Protein AF-A0A7C2W3S0-F1 (afdb_monomer_lite)

Secondary structure (DSSP, 8-state):
--EEEE-SS-TT-EEEEEE-SS-EEEEEESSTTSS-EEEEEEESS-EEEEEE-SS-TTEEEEEESS-EEEEEPPPPPP----HHHHHHHHHHHS------

Foldseek 3Di:
DKDKDAQPQARLWIWIWADDPQWIWIWIGQGNPPDIDTDPDTHPAGFDDKDADPVHRQWMWTDHPVGIDIDGHPDHDHHDDDPVNVVCVVVVPDPDPPDD

Structure (mmCIF, N/CA/C/O backbone):
data_AF-A0A7C2W3S0-F1
#
_entry.id   AF-A0A7C2W3S0-F1
#
loop_
_atom_site.group_PDB
_atom_site.id
_atom_site.type_symbol
_atom_site.label_atom_id
_atom_site.label_alt_id
_atom_site.label_comp_id
_atom_site.label_asym_id
_atom_site.label_entity_id
_atom_site.label_seq_id
_atom_site.pdbx_PDB_ins_code
_atom_site.Cartn_x
_atom_site.Cartn_y
_atom_site.Cartn_z
_atom_site.occupancy
_atom_site.B_iso_or_equiv
_atom_site.auth_seq_id
_atom_site.auth_comp_id
_atom_site.auth_asym_id
_atom_site.auth_atom_id
_atom_site.pdbx_PDB_model_num
ATOM 1 N N . MET A 1 1 ? 2.636 10.171 -10.408 1.00 53.88 1 MET A N 1
ATOM 2 C CA . MET A 1 1 ? 1.266 9.874 -9.923 1.00 53.88 1 MET A CA 1
ATOM 3 C C . MET A 1 1 ? 1.379 9.285 -8.521 1.00 53.88 1 MET A C 1
ATOM 5 O O . MET A 1 1 ? 2.359 8.600 -8.274 1.00 53.88 1 MET A O 1
ATOM 9 N N . ARG A 1 2 ? 0.447 9.572 -7.605 1.00 65.69 2 ARG A N 1
ATOM 10 C CA . ARG A 1 2 ? 0.398 8.927 -6.278 1.00 65.69 2 ARG A CA 1
ATOM 11 C C . ARG A 1 2 ? -0.724 7.889 -6.279 1.00 65.69 2 ARG A C 1
ATOM 13 O O . ARG A 1 2 ? -1.712 8.063 -7.000 1.00 65.69 2 ARG A O 1
ATOM 20 N N . ARG A 1 3 ? -0.545 6.797 -5.540 1.00 85.81 3 ARG A N 1
ATOM 21 C CA . ARG A 1 3 ? -1.535 5.720 -5.399 1.00 85.81 3 ARG A CA 1
ATOM 22 C C . ARG A 1 3 ? -1.772 5.464 -3.923 1.00 85.81 3 ARG A C 1
ATOM 24 O O . ARG A 1 3 ? -0.808 5.431 -3.169 1.00 85.81 3 ARG A O 1
ATOM 31 N N . ILE A 1 4 ? -3.030 5.284 -3.544 1.00 93.69 4 ILE A N 1
ATOM 32 C CA . ILE A 1 4 ? -3.445 4.916 -2.192 1.00 93.69 4 ILE A CA 1
ATOM 33 C C . ILE A 1 4 ? -4.288 3.650 -2.311 1.00 93.69 4 ILE A C 1
ATOM 35 O O . ILE A 1 4 ? -5.082 3.527 -3.245 1.00 93.69 4 ILE A O 1
ATOM 39 N N . LEU A 1 5 ? -4.087 2.720 -1.388 1.00 94.50 5 LEU A N 1
ATOM 40 C CA . LEU A 1 5 ? -4.846 1.488 -1.254 1.00 94.50 5 LEU A CA 1
ATOM 41 C C . LEU A 1 5 ? -5.224 1.326 0.218 1.00 94.50 5 LEU A C 1
ATOM 43 O O . LEU A 1 5 ? -4.377 1.494 1.088 1.00 94.50 5 LEU A O 1
ATOM 47 N N . ILE A 1 6 ? -6.485 1.013 0.484 1.00 93.31 6 ILE A N 1
ATOM 48 C CA . ILE A 1 6 ? -6.983 0.724 1.832 1.00 93.31 6 ILE A CA 1
ATOM 49 C C . ILE A 1 6 ? -7.002 -0.796 1.989 1.00 93.31 6 ILE A C 1
ATOM 51 O O . ILE A 1 6 ? -7.429 -1.494 1.063 1.00 93.31 6 ILE A O 1
ATOM 55 N N . ASP A 1 7 ? -6.519 -1.311 3.120 1.00 91.88 7 ASP A N 1
ATOM 56 C CA . ASP A 1 7 ? -6.594 -2.742 3.405 1.00 91.88 7 ASP A CA 1
ATOM 57 C C . ASP A 1 7 ? -8.080 -3.169 3.483 1.00 91.88 7 ASP A C 1
ATOM 59 O O . ASP A 1 7 ? -8.885 -2.542 4.178 1.00 91.88 7 ASP A O 1
ATOM 63 N N . PRO A 1 8 ? -8.485 -4.219 2.745 1.00 88.31 8 PRO A N 1
ATOM 64 C CA . PRO A 1 8 ? -9.885 -4.636 2.670 1.00 88.31 8 PRO A CA 1
ATOM 65 C C . PRO A 1 8 ? -10.414 -5.294 3.959 1.00 88.31 8 PRO A C 1
ATOM 67 O O . PRO A 1 8 ? -11.619 -5.511 4.077 1.00 88.31 8 PRO A O 1
ATOM 70 N N . ILE A 1 9 ? -9.53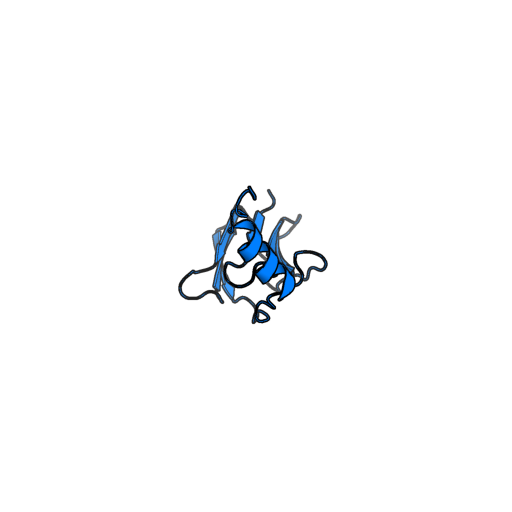6 -5.651 4.898 1.00 88.75 9 ILE A N 1
ATOM 71 C CA . ILE A 1 9 ? -9.845 -6.301 6.178 1.00 88.75 9 ILE A CA 1
ATOM 72 C C . ILE A 1 9 ? -9.811 -5.291 7.326 1.00 88.75 9 ILE A C 1
ATOM 74 O O . ILE A 1 9 ? -10.670 -5.352 8.206 1.00 88.75 9 ILE A O 1
ATOM 78 N N . ASN A 1 10 ? -8.840 -4.377 7.331 1.00 90.19 10 ASN A N 1
ATOM 79 C CA . ASN A 1 10 ? -8.725 -3.322 8.334 1.00 90.19 10 ASN A CA 1
ATOM 80 C C . ASN A 1 10 ? -8.585 -1.944 7.655 1.00 90.19 10 ASN A C 1
ATOM 82 O O . ASN A 1 10 ? -7.482 -1.600 7.242 1.00 90.19 10 ASN A O 1
ATOM 86 N N . PRO A 1 11 ? -9.649 -1.122 7.587 1.00 91.06 11 PRO A N 1
ATOM 87 C CA . PRO A 1 11 ? -9.599 0.167 6.899 1.00 91.06 11 PRO A CA 1
ATOM 88 C C . PRO A 1 11 ? -8.680 1.212 7.553 1.00 91.06 11 PRO A C 1
ATOM 90 O O . PRO A 1 11 ? -8.363 2.205 6.899 1.00 91.06 11 PRO A O 1
ATOM 93 N N . ASP A 1 12 ? -8.230 0.999 8.795 1.00 91.94 12 ASP A N 1
ATOM 94 C CA . ASP A 1 12 ? -7.224 1.858 9.434 1.00 91.94 12 ASP A CA 1
ATOM 95 C C . ASP A 1 12 ? -5.822 1.599 8.858 1.00 91.94 12 ASP A C 1
ATOM 97 O O . ASP A 1 12 ? -4.933 2.444 8.967 1.00 91.94 12 ASP A O 1
ATOM 101 N N . VAL A 1 13 ? -5.617 0.447 8.209 1.00 93.81 13 VAL A N 1
ATOM 102 C CA . VAL A 1 13 ? -4.375 0.130 7.508 1.00 93.81 13 VAL A CA 1
ATOM 103 C C . VAL A 1 13 ? -4.442 0.664 6.078 1.00 93.81 13 VAL A C 1
ATOM 105 O O . VAL A 1 13 ? -5.263 0.241 5.260 1.00 93.81 13 VAL A O 1
ATOM 108 N N . ILE A 1 14 ? -3.545 1.597 5.758 1.00 95.12 14 ILE A N 1
ATOM 109 C CA . ILE A 1 14 ? -3.495 2.277 4.459 1.00 95.12 14 ILE A CA 1
ATOM 110 C C . ILE A 1 14 ? -2.096 2.152 3.865 1.00 95.12 14 ILE A C 1
ATOM 112 O O . ILE A 1 14 ? -1.098 2.363 4.548 1.00 95.12 14 ILE A O 1
ATOM 116 N N . TYR A 1 15 ? -2.022 1.883 2.564 1.00 94.88 15 TYR A N 1
ATOM 117 C CA . TYR A 1 15 ? -0.785 1.828 1.793 1.00 94.88 15 TYR A CA 1
ATOM 118 C C . TYR A 1 15 ? -0.717 2.968 0.781 1.00 94.88 15 TYR A C 1
ATOM 120 O O . TYR A 1 15 ? -1.675 3.224 0.049 1.00 94.88 15 TYR A O 1
ATOM 128 N N . ALA A 1 16 ? 0.436 3.623 0.683 1.00 95.06 16 ALA A N 1
ATOM 129 C CA . ALA A 1 16 ? 0.679 4.708 -0.259 1.00 95.06 16 ALA A CA 1
ATOM 130 C C . ALA A 1 16 ? 1.931 4.451 -1.105 1.00 95.06 16 ALA A C 1
ATOM 132 O O . ALA A 1 16 ? 3.035 4.305 -0.587 1.00 95.06 16 ALA A O 1
ATOM 133 N N . GLY A 1 17 ? 1.763 4.454 -2.427 1.00 93.50 17 GLY A N 1
ATOM 134 C CA . GLY A 1 17 ? 2.862 4.434 -3.387 1.00 93.50 17 GLY A CA 1
ATOM 135 C C . GLY A 1 17 ? 3.382 5.846 -3.635 1.00 93.50 17 GLY A C 1
ATOM 136 O O . GLY A 1 17 ? 2.653 6.702 -4.153 1.00 93.50 17 GLY A O 1
ATOM 137 N N . VAL A 1 18 ? 4.646 6.082 -3.286 1.00 90.50 18 VAL A N 1
ATOM 138 C CA . VAL A 1 18 ? 5.306 7.387 -3.384 1.00 90.50 18 VAL A CA 1
ATOM 139 C C . VAL A 1 18 ? 6.493 7.281 -4.332 1.00 90.50 18 VAL A C 1
ATOM 141 O O . VAL A 1 18 ? 7.439 6.542 -4.076 1.00 90.50 18 VAL A O 1
ATOM 144 N N . ALA A 1 19 ? 6.442 8.039 -5.428 1.00 86.75 19 ALA A N 1
ATOM 145 C CA . ALA A 1 19 ? 7.561 8.156 -6.354 1.00 86.75 19 ALA A CA 1
ATOM 146 C C . ALA A 1 19 ? 8.582 9.175 -5.833 1.00 86.75 19 ALA A C 1
ATOM 148 O O . ALA A 1 19 ? 8.225 10.325 -5.562 1.00 86.75 19 ALA A O 1
ATOM 149 N N . GLY A 1 20 ? 9.834 8.748 -5.703 1.00 82.62 20 GLY A N 1
ATOM 150 C CA . GLY A 1 20 ? 10.991 9.608 -5.487 1.00 82.62 20 GLY A CA 1
ATOM 151 C C . GLY A 1 20 ? 11.771 9.852 -6.778 1.00 82.62 20 GLY A C 1
ATOM 152 O O . GLY A 1 20 ? 11.393 9.393 -7.853 1.00 82.62 20 GLY A O 1
ATOM 153 N N . VAL A 1 21 ? 12.872 10.600 -6.663 1.00 79.06 21 VAL A N 1
ATOM 154 C CA . VAL A 1 21 ? 13.729 10.961 -7.809 1.00 79.06 21 VAL A CA 1
ATOM 155 C C . VAL A 1 21 ? 14.510 9.752 -8.333 1.00 79.06 21 VAL A C 1
ATOM 157 O O . VAL A 1 21 ? 14.596 9.564 -9.540 1.00 79.06 21 VAL A O 1
ATOM 160 N N . ASN A 1 22 ? 15.039 8.921 -7.429 1.00 82.69 22 ASN A N 1
ATOM 161 C CA . ASN A 1 22 ? 15.887 7.775 -7.786 1.00 82.69 22 ASN A CA 1
ATOM 162 C C . ASN A 1 22 ? 15.172 6.429 -7.636 1.00 82.69 22 ASN A C 1
ATOM 164 O O . ASN A 1 22 ? 15.535 5.468 -8.302 1.00 82.69 22 ASN A O 1
ATOM 168 N N . ALA A 1 23 ? 14.154 6.364 -6.780 1.00 86.56 23 ALA A N 1
ATOM 169 C CA . ALA A 1 23 ? 13.357 5.168 -6.575 1.00 86.56 23 ALA A CA 1
ATOM 170 C C . ALA A 1 23 ? 11.968 5.520 -6.047 1.00 86.56 23 ALA A C 1
ATOM 172 O O . ALA A 1 23 ? 11.729 6.639 -5.588 1.00 86.56 23 ALA A O 1
ATOM 173 N N . SER A 1 24 ? 11.058 4.554 -6.107 1.00 91.38 24 SER A N 1
ATOM 174 C CA . SER A 1 24 ? 9.755 4.637 -5.459 1.00 91.38 24 SER A CA 1
ATOM 175 C C . SER A 1 24 ? 9.700 3.747 -4.228 1.00 91.38 24 SER A C 1
ATOM 177 O O . SER A 1 24 ? 10.408 2.746 -4.123 1.00 91.38 24 SER A O 1
ATOM 179 N N . TRP A 1 25 ? 8.798 4.090 -3.317 1.00 92.31 25 TRP A N 1
ATOM 180 C CA . TRP A 1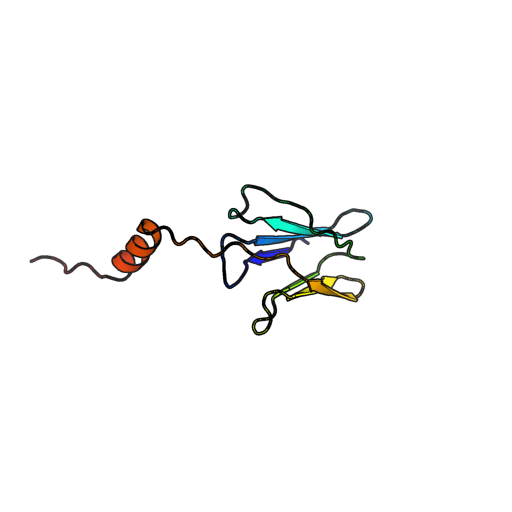 25 ? 8.602 3.357 -2.074 1.00 92.31 25 TRP A CA 1
ATOM 181 C C . TRP A 1 25 ? 7.128 3.193 -1.769 1.00 92.31 25 TRP A C 1
ATOM 183 O O . TRP A 1 25 ? 6.289 3.992 -2.196 1.00 92.31 25 TRP A O 1
ATOM 193 N N . ILE A 1 26 ? 6.835 2.156 -0.994 1.00 93.69 26 ILE A N 1
ATOM 194 C CA . ILE A 1 26 ? 5.527 1.979 -0.387 1.00 93.69 26 ILE A CA 1
ATOM 195 C C . ILE A 1 2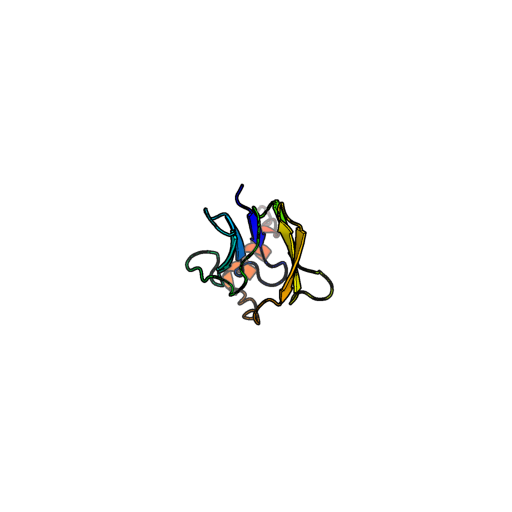6 ? 5.613 2.427 1.063 1.00 93.69 26 ILE A C 1
ATOM 197 O O . ILE A 1 26 ? 6.503 2.011 1.802 1.00 93.69 26 ILE A O 1
ATOM 201 N N . TYR A 1 27 ? 4.683 3.279 1.459 1.00 94.31 27 TYR A N 1
ATOM 202 C CA . TYR A 1 27 ? 4.452 3.657 2.841 1.00 94.31 27 TYR A CA 1
ATOM 203 C C . TYR A 1 27 ? 3.207 2.954 3.354 1.00 94.31 27 TYR A C 1
ATOM 205 O O . TYR A 1 27 ? 2.289 2.676 2.583 1.00 94.31 27 TYR A O 1
ATOM 213 N N . MET A 1 28 ? 3.186 2.687 4.649 1.00 94.62 28 MET A N 1
ATOM 214 C CA . MET A 1 28 ? 2.077 2.077 5.356 1.00 94.62 28 MET A CA 1
ATOM 215 C C . MET A 1 28 ? 1.730 2.927 6.575 1.00 94.62 28 MET A C 1
ATOM 217 O O . MET A 1 28 ? 2.620 3.433 7.257 1.00 94.62 28 MET A O 1
ATOM 221 N N . SER A 1 29 ? 0.440 3.078 6.821 1.00 94.75 29 SER A N 1
ATOM 222 C CA . SER A 1 29 ? -0.139 3.589 8.057 1.00 94.75 29 SER A CA 1
ATOM 223 C C . SER A 1 29 ? -0.978 2.478 8.684 1.00 94.75 29 SER A C 1
ATOM 225 O O . SER A 1 29 ? -1.531 1.653 7.957 1.00 94.75 29 SER A O 1
ATOM 227 N N . GLU A 1 30 ? -1.055 2.449 10.013 1.00 94.44 30 GLU A N 1
ATOM 228 C CA . GLU A 1 30 ? -1.920 1.540 10.787 1.00 94.44 30 GLU A CA 1
ATOM 229 C C . GLU A 1 30 ? -3.000 2.284 11.586 1.00 94.44 30 GLU A C 1
ATOM 231 O O . GLU A 1 30 ? -3.690 1.677 12.403 1.00 94.44 30 GLU A O 1
ATOM 236 N N . ASP A 1 31 ? -3.092 3.599 11.406 1.00 92.62 31 ASP A N 1
ATOM 237 C CA . ASP A 1 31 ? -3.884 4.521 12.221 1.00 92.62 31 ASP A CA 1
ATOM 238 C C . ASP A 1 31 ? -4.712 5.479 11.353 1.00 92.62 31 ASP A C 1
ATOM 240 O O . ASP A 1 31 ? -4.920 6.641 11.688 1.00 92.62 31 ASP A O 1
ATOM 244 N N . GLY A 1 32 ? -5.166 5.008 10.190 1.00 92.31 32 GLY A N 1
ATOM 245 C CA . GLY A 1 32 ? -6.018 5.792 9.295 1.00 92.31 32 GLY A CA 1
ATOM 246 C C . GLY A 1 32 ? -5.297 6.955 8.602 1.00 92.31 32 GLY A C 1
ATOM 247 O O . GLY A 1 32 ? -5.945 7.813 8.002 1.00 92.31 32 GLY A O 1
ATOM 248 N N . GLY A 1 33 ? -3.963 6.976 8.635 1.00 94.75 33 GLY A N 1
ATOM 249 C CA . GLY A 1 33 ? -3.120 7.972 7.978 1.00 94.75 33 GLY A CA 1
ATOM 250 C C . GLY A 1 33 ? -2.556 9.052 8.899 1.00 94.75 33 GLY A C 1
ATOM 251 O O . GLY A 1 33 ? -1.992 10.020 8.380 1.00 94.75 33 GLY A O 1
ATOM 252 N N . GLU A 1 34 ? -2.683 8.913 10.221 1.00 95.19 34 GLU A N 1
ATOM 253 C CA . GLU A 1 34 ? -2.088 9.840 11.193 1.00 95.19 34 GLU A CA 1
ATOM 254 C C . GLU A 1 34 ? -0.559 9.715 11.231 1.00 95.19 34 GLU A C 1
ATOM 256 O O . GLU A 1 34 ? 0.153 10.724 11.236 1.00 95.19 34 GLU A O 1
ATOM 261 N N . SER A 1 35 ? -0.041 8.487 11.178 1.00 95.38 35 SER A N 1
ATOM 262 C CA . SER A 1 35 ? 1.386 8.195 11.088 1.00 95.38 35 SER A CA 1
ATOM 263 C C . SER A 1 35 ? 1.698 7.211 9.961 1.00 95.38 35 SER A C 1
ATOM 265 O O . SER A 1 35 ? 0.879 6.390 9.553 1.00 95.38 35 SER A O 1
ATOM 267 N N . TRP A 1 36 ? 2.908 7.333 9.410 1.00 95.06 36 TRP A N 1
ATOM 268 C CA . TRP A 1 36 ? 3.349 6.567 8.248 1.00 95.06 36 TRP A CA 1
ATOM 269 C C . TRP A 1 36 ? 4.763 6.050 8.454 1.00 95.06 36 TRP A C 1
ATOM 271 O O . TRP A 1 36 ? 5.649 6.784 8.892 1.00 95.06 36 TRP A O 1
ATOM 281 N N . PHE A 1 37 ? 5.006 4.817 8.032 1.00 94.19 37 PHE A N 1
ATOM 282 C CA . PHE A 1 37 ? 6.341 4.248 7.945 1.00 94.19 37 PHE A CA 1
ATOM 283 C C . PHE A 1 37 ? 6.588 3.656 6.564 1.00 94.19 37 PHE A C 1
ATOM 285 O O . PHE A 1 37 ? 5.678 3.214 5.864 1.00 94.19 37 PHE A O 1
ATOM 292 N N . ARG A 1 38 ? 7.849 3.687 6.140 1.00 92.94 38 ARG A N 1
ATOM 293 C CA . ARG A 1 38 ? 8.269 3.148 4.849 1.00 92.94 38 ARG A CA 1
ATOM 294 C C . ARG A 1 38 ? 8.403 1.630 4.955 1.00 92.94 38 ARG A C 1
ATOM 296 O O . ARG A 1 38 ? 9.128 1.139 5.816 1.00 92.94 38 ARG A O 1
ATOM 303 N N . LEU A 1 39 ? 7.765 0.897 4.047 1.00 91.06 39 LEU A N 1
ATOM 304 C CA . LEU A 1 39 ? 8.054 -0.519 3.847 1.00 91.06 39 LEU A CA 1
ATOM 305 C C . LEU A 1 39 ? 9.443 -0.654 3.213 1.00 91.06 39 LEU A C 1
ATOM 307 O O . LEU A 1 39 ? 9.816 0.130 2.338 1.00 91.06 39 LEU A O 1
ATOM 311 N N . GLY A 1 40 ? 10.217 -1.648 3.651 1.00 82.19 40 GLY A N 1
ATOM 312 C CA . GLY A 1 40 ? 11.628 -1.845 3.285 1.00 82.19 40 GLY A CA 1
ATOM 313 C C . GLY A 1 40 ? 11.898 -2.230 1.825 1.00 82.19 40 GLY A C 1
ATOM 314 O O . GLY A 1 40 ? 12.962 -2.759 1.529 1.00 82.19 40 GLY A O 1
ATOM 315 N N . VAL A 1 41 ? 10.953 -1.985 0.917 1.00 82.62 41 VAL A N 1
ATOM 316 C CA . VAL A 1 41 ? 11.049 -2.340 -0.498 1.00 82.62 41 VAL A CA 1
ATOM 317 C C . VAL A 1 41 ? 11.308 -1.083 -1.314 1.00 82.62 41 VAL A C 1
ATOM 319 O O . VAL A 1 41 ? 10.528 -0.127 -1.298 1.00 82.62 41 VAL A O 1
ATOM 322 N N . GLU A 1 42 ? 12.428 -1.092 -2.024 1.00 88.56 42 GLU A N 1
ATOM 323 C CA . GLU A 1 42 ? 12.737 -0.108 -3.047 1.00 88.56 42 GLU A CA 1
ATOM 324 C C . GLU A 1 42 ? 12.207 -0.599 -4.391 1.00 88.56 42 GLU A C 1
ATOM 326 O O . GLU A 1 42 ? 12.476 -1.726 -4.797 1.00 88.56 42 GLU A O 1
ATOM 331 N N . LEU A 1 43 ? 11.406 0.234 -5.049 1.00 89.31 43 LEU A N 1
ATOM 332 C CA . LEU A 1 43 ? 10.780 -0.090 -6.320 1.00 89.31 43 LEU A CA 1
ATOM 333 C C . LEU A 1 43 ? 11.421 0.733 -7.426 1.00 89.31 43 LEU A C 1
ATOM 335 O O . LEU A 1 43 ? 11.455 1.966 -7.365 1.00 89.31 43 LEU A O 1
ATOM 339 N N . GLU A 1 44 ? 11.860 0.049 -8.475 1.00 90.31 44 GLU A N 1
ATOM 340 C CA . GLU A 1 44 ? 12.317 0.718 -9.683 1.00 90.31 44 GLU A CA 1
ATOM 341 C C . GLU A 1 44 ? 11.131 1.266 -10.479 1.00 90.31 44 GLU A C 1
ATOM 343 O O . GLU A 1 44 ? 10.139 0.570 -10.730 1.00 90.31 44 GLU A O 1
ATOM 348 N N . GLY A 1 45 ? 11.251 2.517 -10.920 1.00 88.25 45 GLY A N 1
ATOM 349 C CA . GLY A 1 45 ? 10.218 3.191 -11.697 1.00 88.25 45 GLY A CA 1
ATOM 350 C C . GLY A 1 45 ? 9.081 3.770 -10.852 1.00 88.25 45 GLY A C 1
ATOM 351 O O . GLY A 1 45 ? 9.007 3.593 -9.639 1.00 88.25 45 GLY A O 1
ATOM 352 N N . SER A 1 46 ? 8.175 4.505 -11.497 1.00 89.44 46 SER A N 1
ATOM 353 C CA . SER A 1 46 ? 7.029 5.129 -10.818 1.00 89.44 46 SER A CA 1
ATOM 354 C C . SER A 1 46 ? 5.935 4.109 -10.515 1.00 89.44 46 SER A C 1
ATOM 356 O O . SER A 1 46 ? 5.568 3.330 -11.392 1.00 89.44 46 SER A O 1
ATOM 358 N N . VAL A 1 47 ? 5.362 4.152 -9.307 1.00 91.06 47 VAL A N 1
ATOM 359 C CA . VAL A 1 47 ? 4.213 3.307 -8.934 1.00 91.06 47 VAL A CA 1
ATOM 360 C C . VAL A 1 47 ? 2.969 3.716 -9.730 1.00 91.06 47 VAL A C 1
ATOM 362 O O . VAL A 1 47 ? 2.457 4.830 -9.598 1.00 91.06 47 VAL A O 1
ATOM 365 N N . ASN A 1 48 ? 2.457 2.783 -10.533 1.00 91.75 48 ASN A N 1
ATOM 366 C CA . ASN A 1 48 ? 1.309 2.971 -11.418 1.00 91.75 48 ASN A CA 1
ATOM 367 C C . ASN A 1 48 ? 0.035 2.300 -10.895 1.00 91.75 48 ASN A C 1
ATOM 369 O O . ASN A 1 48 ? -1.062 2.751 -11.235 1.00 91.75 48 ASN A O 1
ATOM 373 N N . GLY A 1 49 ? 0.155 1.271 -10.054 1.00 91.88 49 GLY A N 1
ATOM 374 C CA . GLY A 1 49 ? -0.978 0.558 -9.465 1.00 91.88 49 GLY A CA 1
ATOM 375 C C . GLY A 1 49 ? -0.563 -0.350 -8.310 1.00 91.88 49 GLY A C 1
ATOM 376 O O . GLY A 1 49 ? 0.592 -0.762 -8.230 1.00 91.88 49 GLY A O 1
ATOM 377 N N . MET A 1 50 ? -1.507 -0.636 -7.414 1.00 94.56 50 MET A N 1
ATOM 378 C CA . MET A 1 50 ? -1.330 -1.513 -6.253 1.00 94.56 50 MET A CA 1
ATOM 379 C C . MET A 1 50 ? -2.613 -2.321 -6.039 1.00 94.56 50 MET A C 1
ATOM 381 O O . MET A 1 50 ? -3.701 -1.777 -6.232 1.00 94.56 50 MET A O 1
ATOM 385 N N . ALA A 1 51 ? -2.493 -3.587 -5.641 1.00 94.69 51 ALA A N 1
ATOM 386 C CA . ALA A 1 51 ? -3.629 -4.440 -5.294 1.00 94.69 51 ALA A CA 1
ATOM 387 C C . ALA A 1 51 ? -3.236 -5.488 -4.244 1.00 94.69 51 ALA A C 1
ATOM 389 O O . ALA A 1 51 ? -2.198 -6.133 -4.377 1.00 94.69 51 ALA A O 1
ATOM 390 N N . ILE A 1 52 ? -4.080 -5.681 -3.229 1.00 94.44 52 ILE A N 1
ATOM 391 C CA . ILE A 1 52 ? -3.930 -6.744 -2.224 1.00 94.44 52 ILE A CA 1
ATOM 392 C C . ILE A 1 52 ? -4.639 -8.003 -2.722 1.00 94.44 52 ILE A C 1
ATOM 394 O O . ILE A 1 52 ? -5.743 -7.926 -3.266 1.00 94.44 52 ILE A O 1
ATOM 398 N N . SER A 1 53 ? -4.006 -9.163 -2.543 1.00 91.31 53 SER A N 1
ATOM 399 C CA . SER A 1 53 ? -4.608 -10.446 -2.898 1.00 91.31 53 SER A CA 1
ATOM 400 C C . SER A 1 53 ? -5.819 -10.739 -1.998 1.00 91.31 53 SER A C 1
ATOM 402 O O . SER A 1 53 ? -5.684 -10.718 -0.775 1.00 91.31 53 SER A O 1
ATOM 404 N N . PRO A 1 54 ? -7.003 -11.050 -2.558 1.00 85.62 54 PRO A N 1
ATOM 405 C CA . PRO A 1 54 ? -8.189 -11.347 -1.757 1.00 85.62 54 PRO A CA 1
ATOM 406 C C . PRO A 1 54 ? -8.119 -12.716 -1.061 1.00 85.62 54 PRO A C 1
ATOM 408 O O . PRO A 1 54 ? -8.767 -12.905 -0.036 1.00 85.62 54 PRO A O 1
ATOM 411 N N . CYS A 1 55 ? -7.354 -13.672 -1.602 1.00 89.06 55 CYS A N 1
ATOM 412 C CA . CYS A 1 55 ? -7.182 -15.006 -1.015 1.00 89.06 55 CYS A CA 1
ATOM 413 C C . CYS A 1 55 ? -5.975 -15.098 -0.074 1.00 89.06 55 CYS A C 1
ATOM 415 O O . CYS A 1 55 ? -5.982 -15.909 0.848 1.00 89.06 55 CYS A O 1
ATOM 417 N N . GLU A 1 56 ? -4.964 -14.250 -0.271 1.00 90.38 56 GLU A N 1
ATOM 418 C CA . GLU A 1 56 ? -3.764 -14.180 0.567 1.00 90.38 56 GLU A CA 1
ATOM 419 C C . GLU A 1 56 ? -3.478 -12.721 0.948 1.00 90.38 56 GLU A C 1
ATOM 421 O O . GLU A 1 56 ? -2.558 -12.110 0.404 1.00 90.38 56 GLU A O 1
ATOM 426 N N . PRO A 1 57 ? -4.238 -12.119 1.879 1.00 88.81 57 PRO A N 1
ATOM 427 C CA . PRO A 1 57 ? -4.187 -10.673 2.092 1.00 88.81 57 PRO A CA 1
ATOM 428 C C . PRO A 1 57 ? -2.937 -10.187 2.841 1.00 88.81 57 PRO A C 1
ATOM 430 O O . PRO A 1 57 ? -2.875 -9.023 3.221 1.00 88.81 57 PRO A O 1
ATOM 433 N N . SER A 1 58 ? -1.964 -11.068 3.090 1.00 91.50 58 SER A N 1
ATOM 434 C CA . SER A 1 58 ? -0.583 -10.721 3.448 1.00 91.50 58 SER A CA 1
ATOM 435 C C . SER A 1 58 ? 0.277 -10.400 2.219 1.00 91.50 58 SER A C 1
ATOM 437 O O . SER A 1 58 ? 1.449 -10.075 2.362 1.00 91.50 58 SER A O 1
ATOM 439 N N . HIS A 1 59 ? -0.280 -10.476 1.008 1.00 93.31 59 HIS A N 1
ATOM 440 C CA . HIS A 1 59 ? 0.433 -10.211 -0.233 1.00 93.31 59 HIS A CA 1
ATOM 441 C C . HIS A 1 59 ? -0.192 -9.069 -1.024 1.00 93.31 59 HIS A C 1
ATOM 443 O O . HIS A 1 59 ? -1.404 -9.020 -1.251 1.00 93.31 59 HIS A O 1
ATOM 449 N N . MET A 1 60 ? 0.674 -8.195 -1.531 1.00 94.00 60 MET A N 1
ATOM 450 C CA . MET A 1 60 ? 0.320 -7.114 -2.441 1.00 94.00 60 MET A CA 1
ATOM 451 C C . MET A 1 60 ? 1.124 -7.218 -3.733 1.00 94.00 60 MET A C 1
ATOM 453 O O . MET A 1 60 ? 2.319 -7.510 -3.719 1.00 94.00 60 MET A O 1
ATOM 457 N N . VAL A 1 61 ? 0.472 -6.930 -4.855 1.00 94.94 61 VAL A N 1
ATOM 458 C CA . VAL A 1 61 ? 1.127 -6.719 -6.144 1.00 94.94 61 VAL A CA 1
ATOM 459 C C . VAL A 1 61 ? 1.209 -5.224 -6.418 1.00 94.94 61 VAL A C 1
ATOM 461 O O . VAL A 1 61 ? 0.213 -4.506 -6.307 1.00 94.94 61 VAL A O 1
ATOM 464 N N . VAL A 1 62 ? 2.393 -4.758 -6.804 1.00 94.06 62 VAL A N 1
ATOM 465 C CA . VAL A 1 62 ? 2.652 -3.372 -7.191 1.00 94.06 62 VAL A CA 1
ATOM 466 C C . VAL A 1 62 ? 3.129 -3.337 -8.635 1.00 94.06 62 VAL A C 1
ATOM 468 O O . VAL A 1 62 ? 4.139 -3.944 -8.978 1.00 94.06 62 VAL A O 1
ATOM 471 N N . GLY A 1 63 ? 2.410 -2.608 -9.485 1.00 92.38 63 GLY A N 1
ATOM 472 C CA . GLY A 1 63 ? 2.841 -2.311 -10.846 1.00 92.38 63 GLY A CA 1
ATOM 473 C C . GLY A 1 63 ? 3.607 -0.995 -10.877 1.00 92.38 63 GLY A C 1
ATOM 474 O O . GLY A 1 63 ? 3.068 0.043 -10.478 1.00 92.38 63 GLY A O 1
ATOM 475 N N . SER A 1 64 ? 4.841 -1.024 -11.370 1.00 91.00 64 SER A N 1
ATOM 476 C CA . SER A 1 64 ? 5.644 0.163 -11.656 1.00 91.00 64 SER A CA 1
ATOM 477 C C . SER A 1 64 ? 5.821 0.365 -13.163 1.00 91.00 64 SER A C 1
ATOM 479 O O . SER A 1 64 ? 5.346 -0.429 -13.975 1.00 91.00 64 SER A O 1
ATOM 481 N N . SER A 1 65 ? 6.489 1.445 -13.568 1.00 90.31 65 SER A N 1
ATOM 482 C CA . SER A 1 65 ? 6.882 1.643 -14.971 1.00 90.31 65 SER A CA 1
ATOM 483 C C . SER A 1 65 ? 7.899 0.612 -15.472 1.00 90.31 65 SER A C 1
ATOM 485 O O . SER A 1 65 ? 8.053 0.474 -16.681 1.00 90.31 65 SER A O 1
ATOM 487 N N . ASN A 1 66 ? 8.575 -0.100 -14.566 1.00 90.69 66 ASN A N 1
ATOM 488 C CA . ASN A 1 66 ? 9.684 -0.997 -14.896 1.00 90.69 66 ASN A CA 1
ATOM 489 C C . ASN A 1 66 ? 9.355 -2.477 -14.638 1.00 90.69 66 ASN A C 1
ATOM 491 O O . ASN A 1 66 ? 10.17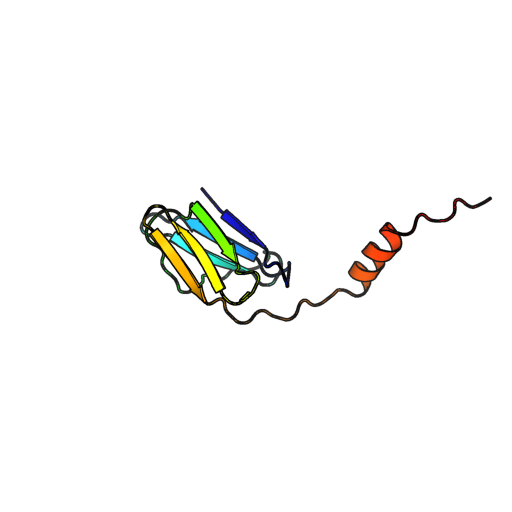0 -3.341 -14.944 1.00 90.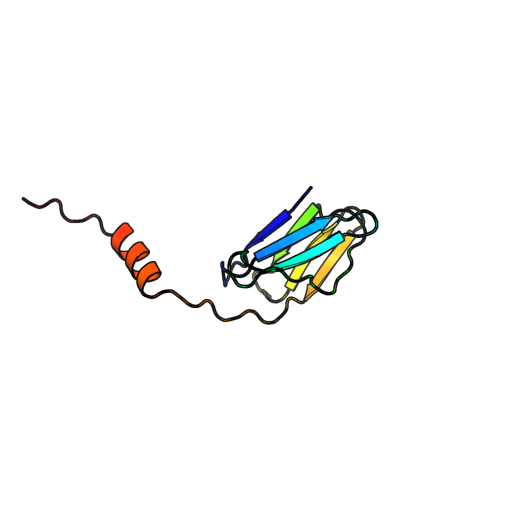69 66 ASN A O 1
ATOM 495 N N . GLY A 1 67 ? 8.179 -2.796 -14.091 1.00 90.38 67 GLY A N 1
ATOM 496 C CA . GLY A 1 67 ? 7.781 -4.180 -13.847 1.00 90.38 67 GLY A CA 1
ATOM 497 C C . GLY A 1 67 ? 6.680 -4.328 -12.804 1.00 90.38 67 GLY A C 1
ATOM 498 O O . GLY A 1 67 ? 6.068 -3.352 -12.369 1.00 90.38 67 GLY A O 1
ATOM 499 N N . ALA A 1 68 ? 6.431 -5.573 -12.405 1.00 91.69 68 ALA A N 1
ATOM 500 C CA . ALA A 1 68 ? 5.511 -5.915 -11.330 1.00 91.69 68 ALA A CA 1
ATOM 501 C C . ALA A 1 68 ? 6.275 -6.543 -10.163 1.00 91.69 68 ALA A C 1
ATOM 503 O O . ALA A 1 68 ? 7.160 -7.372 -10.361 1.00 91.69 68 ALA A O 1
ATOM 504 N N . TRP A 1 69 ? 5.895 -6.162 -8.950 1.00 92.19 69 TRP A N 1
ATOM 505 C CA . TRP A 1 69 ? 6.543 -6.568 -7.711 1.00 92.19 69 TRP A CA 1
ATOM 506 C C . TRP A 1 69 ? 5.527 -7.249 -6.804 1.00 92.19 69 TRP A C 1
ATOM 508 O O . TRP A 1 69 ? 4.414 -6.747 -6.644 1.00 92.19 69 TRP A O 1
ATOM 518 N N . ARG A 1 70 ? 5.910 -8.372 -6.193 1.00 92.25 70 ARG A N 1
ATOM 519 C CA . ARG A 1 70 ? 5.155 -9.001 -5.104 1.00 92.25 70 ARG A CA 1
ATOM 520 C C . ARG A 1 70 ? 5.790 -8.579 -3.787 1.00 92.25 70 ARG A C 1
ATOM 522 O O . ARG A 1 70 ? 6.982 -8.788 -3.592 1.00 92.25 70 ARG A O 1
ATOM 529 N N . LEU A 1 71 ? 4.993 -7.985 -2.911 1.00 92.62 71 LEU A N 1
ATOM 530 C CA . LEU A 1 71 ? 5.399 -7.588 -1.572 1.00 92.62 71 LEU A CA 1
ATOM 531 C C . LEU A 1 71 ? 4.668 -8.458 -0.555 1.00 92.62 71 LEU A C 1
ATOM 533 O O . LEU A 1 71 ? 3.461 -8.681 -0.676 1.00 92.62 71 LEU A O 1
ATOM 537 N N . GLU A 1 72 ? 5.410 -8.915 0.446 1.00 93.00 72 GLU A N 1
ATOM 538 C CA . GLU A 1 72 ? 4.849 -9.443 1.683 1.00 93.00 72 GLU A CA 1
ATOM 539 C C . GLU A 1 72 ? 4.584 -8.268 2.628 1.00 93.00 72 GLU A C 1
ATOM 541 O O . GLU A 1 72 ? 5.436 -7.398 2.829 1.00 93.00 72 GLU A O 1
ATOM 546 N N . LEU A 1 73 ? 3.358 -8.197 3.129 1.00 91.50 73 LEU A N 1
ATOM 547 C CA . LEU A 1 73 ? 2.901 -7.155 4.029 1.00 91.50 73 LEU A CA 1
ATOM 548 C C . LEU A 1 73 ? 3.171 -7.581 5.474 1.00 91.50 73 LEU A C 1
ATOM 550 O O . LEU A 1 73 ? 3.038 -8.766 5.790 1.00 91.50 73 LEU A O 1
ATOM 554 N N . PRO A 1 74 ? 3.519 -6.635 6.362 1.00 89.06 74 PRO A N 1
ATOM 555 C CA . PRO A 1 74 ? 3.642 -6.939 7.779 1.00 89.06 74 PRO A CA 1
ATOM 556 C C . PRO A 1 74 ? 2.304 -7.417 8.352 1.00 89.06 74 PRO A C 1
ATOM 558 O O . PRO A 1 74 ? 1.231 -7.162 7.796 1.00 89.06 74 PRO A O 1
ATOM 561 N N . GLU A 1 75 ? 2.374 -8.104 9.489 1.00 85.94 75 GLU A N 1
ATOM 562 C CA . GLU A 1 75 ? 1.180 -8.511 10.218 1.00 85.94 75 GLU A CA 1
ATOM 563 C C . GLU A 1 75 ? 0.346 -7.277 10.588 1.00 85.94 75 GLU A C 1
ATOM 565 O O . GLU A 1 75 ? 0.840 -6.335 11.206 1.00 85.94 75 GLU A O 1
ATOM 570 N N . ARG A 1 76 ? -0.929 -7.279 10.192 1.00 78.62 76 ARG A N 1
ATOM 571 C CA . ARG A 1 76 ? -1.864 -6.192 10.495 1.00 78.62 76 ARG A CA 1
ATOM 572 C C . ARG A 1 76 ? -2.448 -6.359 11.889 1.00 78.62 76 ARG A C 1
ATOM 574 O O . ARG A 1 76 ? -2.865 -7.452 12.274 1.00 78.62 76 ARG A O 1
ATOM 581 N N . LYS A 1 77 ? -2.597 -5.249 12.609 1.00 77.81 77 LYS A N 1
ATOM 582 C CA . LYS A 1 77 ? -3.381 -5.239 13.848 1.00 77.81 77 LYS A CA 1
ATOM 583 C C . LYS A 1 77 ? -4.837 -5.623 13.543 1.00 77.81 77 LYS A C 1
ATOM 585 O O . LYS A 1 77 ? -5.388 -5.151 12.541 1.00 77.81 77 LYS A O 1
ATOM 590 N N . PRO A 1 78 ? -5.486 -6.454 14.382 1.00 76.56 78 PRO A N 1
ATOM 591 C CA . PRO A 1 78 ? -6.909 -6.736 14.241 1.00 76.56 78 PRO A CA 1
ATOM 592 C C . PRO A 1 78 ? -7.701 -5.432 14.258 1.00 76.56 78 PRO A C 1
ATOM 594 O O . PRO A 1 78 ? -7.477 -4.604 15.146 1.00 76.56 78 PRO A O 1
ATOM 597 N N . TYR A 1 79 ? -8.623 -5.269 13.304 1.00 79.94 79 TYR A N 1
ATOM 598 C CA . TYR A 1 79 ? -9.471 -4.082 13.247 1.00 79.94 79 TYR A CA 1
ATOM 599 C C . TYR A 1 79 ? -10.228 -3.924 14.568 1.00 79.94 79 TYR A C 1
ATOM 601 O O . TYR A 1 79 ? -11.036 -4.782 14.944 1.00 79.94 79 TYR A O 1
ATOM 609 N N . GLN A 1 80 ? -9.931 -2.845 15.291 1.00 73.00 80 GLN A N 1
ATOM 610 C CA . GLN A 1 80 ? -10.609 -2.529 16.537 1.00 73.00 80 GLN A CA 1
ATOM 611 C C . GLN A 1 80 ? -11.911 -1.847 16.176 1.00 73.00 80 GLN A C 1
ATOM 613 O O . GLN A 1 80 ? -11.935 -0.698 15.747 1.00 73.00 80 GLN A O 1
ATOM 618 N N . VAL A 1 81 ? -13.016 -2.571 16.319 1.00 67.38 81 VAL A N 1
ATOM 619 C CA . VAL A 1 81 ? -14.297 -1.947 16.041 1.00 67.38 81 VAL A CA 1
ATOM 620 C C . VAL A 1 81 ? -14.666 -1.066 17.213 1.00 67.38 81 VAL A C 1
ATOM 622 O O . VAL A 1 81 ? -14.963 -1.594 18.285 1.00 67.38 81 VAL A O 1
ATOM 625 N N . ASP A 1 82 ? -14.701 0.245 16.990 1.00 69.12 82 ASP A N 1
ATOM 626 C CA . ASP A 1 82 ? -15.325 1.158 17.937 1.00 69.12 82 ASP A CA 1
ATOM 627 C C . ASP A 1 82 ? -16.771 0.686 18.187 1.00 69.12 82 ASP A C 1
ATOM 629 O O . ASP A 1 82 ? -17.584 0.648 17.247 1.00 69.12 82 ASP A O 1
ATOM 633 N N . PRO A 1 83 ? -17.117 0.289 19.428 1.00 69.69 83 PRO A N 1
ATOM 634 C CA . PRO A 1 83 ? -18.475 -0.110 19.766 1.00 69.69 83 PRO A CA 1
ATOM 635 C C . PRO A 1 83 ? -19.495 0.973 19.399 1.00 69.69 83 PRO A C 1
ATOM 637 O O . PRO A 1 83 ? -20.613 0.639 18.999 1.00 69.69 83 PRO A O 1
ATOM 640 N N . LEU A 1 84 ? -19.107 2.253 19.471 1.00 69.19 84 LEU A N 1
ATOM 641 C CA . LEU A 1 84 ? -19.965 3.382 19.126 1.00 69.19 84 LEU A CA 1
ATOM 642 C C . LEU A 1 84 ? -20.160 3.521 17.609 1.00 69.19 84 LEU A C 1
ATOM 644 O O . LEU A 1 84 ? -21.295 3.660 17.153 1.00 69.19 84 LEU A O 1
ATOM 648 N N . GLY A 1 85 ? -19.090 3.416 16.819 1.00 63.47 85 GLY A N 1
ATOM 649 C CA . GLY A 1 85 ? -19.134 3.422 15.354 1.00 63.47 85 GLY A CA 1
ATOM 650 C C . GLY A 1 85 ? -19.987 2.288 14.776 1.00 63.47 85 GLY A C 1
ATOM 651 O O . GLY A 1 85 ? -20.799 2.509 13.873 1.00 63.47 85 GLY A O 1
ATOM 652 N N . LYS A 1 86 ? -19.900 1.086 15.364 1.00 63.19 86 LYS A N 1
ATOM 653 C CA . LYS A 1 86 ? -20.799 -0.043 15.054 1.00 63.19 86 LYS A CA 1
ATOM 654 C C . LYS A 1 86 ? -22.262 0.316 15.315 1.00 63.19 86 LYS A C 1
ATOM 656 O O . LYS A 1 86 ? -23.124 0.042 14.478 1.00 63.19 86 LYS A O 1
ATOM 661 N N . LEU A 1 87 ? -22.530 0.956 16.453 1.00 63.56 87 LEU A N 1
ATOM 662 C CA . LEU A 1 87 ? -23.866 1.396 16.834 1.00 63.56 87 LEU A CA 1
ATOM 663 C C . LEU A 1 87 ? -24.408 2.433 15.836 1.00 63.56 87 LEU A C 1
ATOM 665 O O . LEU A 1 87 ? -25.517 2.279 15.336 1.00 63.56 87 LEU A O 1
ATOM 669 N N . LEU A 1 88 ? -23.618 3.450 15.488 1.00 66.50 88 LEU A N 1
ATOM 670 C CA . LEU A 1 88 ? -23.986 4.509 14.539 1.00 66.50 88 LEU A CA 1
ATOM 671 C C . LEU A 1 88 ? -24.356 3.962 13.152 1.00 66.50 88 LEU A C 1
ATOM 673 O O . LEU A 1 88 ? -25.346 4.403 12.568 1.00 66.50 88 LEU A O 1
ATOM 677 N N . ILE A 1 89 ? -23.634 2.954 12.650 1.00 65.81 89 ILE A N 1
ATOM 678 C CA . ILE A 1 89 ? -23.977 2.274 11.388 1.00 65.81 89 ILE A CA 1
ATOM 679 C C . ILE A 1 89 ? -25.308 1.509 11.510 1.00 65.81 89 ILE A C 1
ATOM 681 O O . ILE A 1 89 ? -26.104 1.499 10.566 1.00 65.81 89 ILE A O 1
ATOM 685 N N . MET A 1 90 ? -25.585 0.892 12.663 1.00 60.84 90 MET A N 1
ATOM 686 C CA . MET A 1 90 ? -26.847 0.183 12.912 1.00 60.84 90 MET A CA 1
ATOM 687 C C . MET A 1 90 ? -28.041 1.143 13.034 1.00 60.84 90 MET A C 1
ATOM 689 O O . MET A 1 90 ? -29.075 0.910 12.406 1.00 60.84 90 MET A O 1
ATOM 693 N N . TRP A 1 91 ? -27.894 2.258 13.755 1.00 64.50 91 TRP A N 1
ATOM 694 C CA . TRP A 1 91 ? -28.949 3.267 13.905 1.00 64.50 91 TRP A CA 1
ATOM 695 C C . TRP A 1 91 ? -29.174 4.083 12.628 1.00 64.50 91 TRP A C 1
ATOM 697 O O .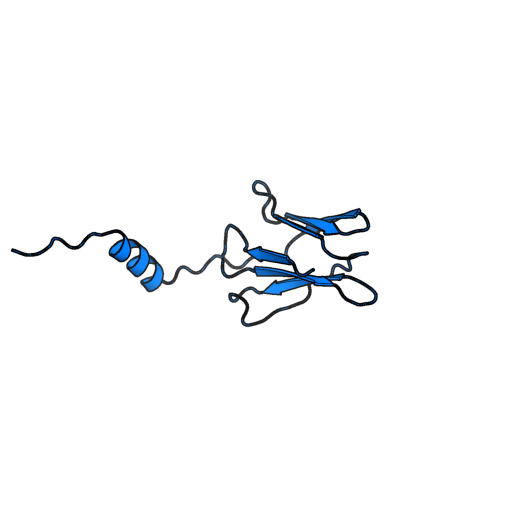 TRP A 1 91 ? -30.312 4.425 12.328 1.00 64.50 91 TRP A O 1
ATOM 707 N N . GLY A 1 92 ? -28.135 4.319 11.820 1.00 56.22 92 GLY A N 1
ATOM 708 C CA . GLY A 1 92 ? -28.267 4.957 10.505 1.00 56.22 92 GLY A CA 1
ATOM 709 C C . GLY A 1 92 ? -29.044 4.115 9.483 1.00 56.22 92 GLY A C 1
ATOM 710 O O . GLY A 1 92 ? -29.612 4.657 8.536 1.00 56.22 92 GLY A O 1
ATOM 711 N N . ARG A 1 93 ? -29.111 2.789 9.681 1.00 59.09 93 ARG A N 1
ATOM 712 C CA . ARG A 1 93 ? -29.934 1.867 8.875 1.00 59.09 93 ARG A CA 1
ATOM 713 C C . ARG A 1 93 ? -31.352 1.683 9.415 1.00 59.09 93 ARG A C 1
ATOM 715 O O . ARG A 1 93 ? -32.229 1.249 8.667 1.00 59.09 93 ARG A O 1
ATOM 722 N N . MET A 1 94 ? -31.607 2.039 10.672 1.00 47.34 94 MET A N 1
ATOM 723 C CA . MET A 1 94 ? -32.958 2.088 11.218 1.00 47.34 94 MET A CA 1
ATOM 724 C C . MET A 1 94 ? -33.622 3.409 10.825 1.00 47.34 94 MET A C 1
ATOM 726 O O . MET A 1 94 ? -33.349 4.461 11.396 1.00 47.34 94 MET A O 1
ATOM 730 N N . LYS A 1 95 ? -34.562 3.361 9.873 1.00 56.22 95 LYS A N 1
ATOM 731 C CA . LYS A 1 95 ? -35.556 4.434 9.755 1.00 56.22 95 LYS A CA 1
ATOM 732 C C . LYS A 1 95 ? -36.311 4.490 11.082 1.00 56.22 95 LYS A C 1
ATOM 734 O O . LYS A 1 95 ? -37.047 3.557 11.394 1.00 56.22 95 LYS A O 1
ATOM 739 N N . LEU A 1 96 ? -36.112 5.554 11.859 1.00 51.97 96 LEU A N 1
ATOM 740 C CA . LEU A 1 96 ? -36.925 5.802 13.049 1.00 51.97 96 LEU A CA 1
ATOM 741 C C . LEU A 1 96 ? -38.409 5.761 12.639 1.00 51.97 96 LEU A C 1
ATOM 743 O O . LEU A 1 96 ? -38.753 6.336 11.595 1.00 51.97 96 LEU A O 1
ATOM 747 N N . PRO A 1 97 ? -39.292 5.096 13.410 1.00 51.12 97 PRO A N 1
ATOM 748 C CA . PRO A 1 97 ? -40.717 5.215 13.167 1.00 51.12 97 PRO A CA 1
ATOM 749 C C . PRO A 1 97 ? -41.057 6.694 13.317 1.00 51.12 97 PRO A C 1
ATOM 751 O O . PRO A 1 97 ? -40.755 7.305 14.344 1.00 51.12 97 PRO A O 1
ATOM 754 N N . ARG A 1 98 ? -41.629 7.299 12.272 1.00 48.03 98 ARG A N 1
ATOM 755 C CA . ARG A 1 98 ? -42.207 8.635 12.407 1.00 48.03 98 ARG A CA 1
ATOM 756 C C . ARG A 1 98 ? -43.348 8.489 13.405 1.00 48.03 98 ARG A C 1
ATOM 758 O O . ARG A 1 98 ? -44.333 7.826 13.092 1.00 48.03 98 ARG A O 1
ATOM 765 N N . GLY A 1 99 ? -43.142 9.012 14.610 1.00 53.94 99 GLY A N 1
ATOM 766 C CA . GLY A 1 99 ? -44.151 9.013 15.659 1.00 53.94 99 GLY A CA 1
ATOM 767 C C . GLY A 1 99 ? -45.421 9.701 15.168 1.00 53.94 99 GLY A C 1
ATOM 768 O O . GLY A 1 99 ? -45.343 10.737 14.501 1.00 53.94 99 GLY A O 1
ATOM 769 N N . GLY A 1 100 ? -46.555 9.081 15.480 1.00 44.28 100 GLY A N 1
ATOM 770 C CA . GLY A 1 100 ? -47.879 9.690 15.512 1.00 44.28 100 GLY A CA 1
ATOM 771 C C . GLY A 1 100 ? -48.376 9.688 16.947 1.00 44.28 100 GLY A C 1
ATOM 772 O O . GLY A 1 100 ? -47.958 8.770 17.691 1.00 44.28 100 GLY A O 1
#

Radius of gyration: 17.83 Å; chains: 1; bounding box: 64×26×35 Å

Sequence (100 aa):
MRRILIDPINPDVIYAGVAGVNASWIYMSEDGGESWFRLGVELEGSVNGMAISPCEPSHMVVGSSNGAWRLELPERKPYQVDPLGKLLIMWGRMKLPRGG

pLDDT: mean 83.51, std 13.88, range [44.28, 95.38]